Protein AF-A0A933G6Z1-F1 (afdb_monomer)

Secondary structure (DSSP, 8-state):
--HHHHHHHTS-THHHHH-SSHHHHHHHHHH-HHHHHHHHHHHTTSS-HHHHHHHHHHHHHHHTTSSS-TTHHHHHHHHHHTTT---HHHHHHHHHHHH---GGGHHHHHHHHHHHHHHHHHHHHTT------------PPPPP------------------

pLDDT: mean 80.1, std 16.66, range [41.75, 96.75]

Solvent-accessible surface area (backbone atoms only — not comparable to full-atom values): 9786 Å² total; per-residue (Å²): 131,66,68,74,61,58,50,38,65,66,58,49,64,63,58,66,70,69,29,92,40,54,67,51,36,50,55,51,47,65,66,33,65,69,48,47,54,50,37,53,36,37,76,71,63,80,45,51,72,68,58,53,49,54,50,54,51,49,50,52,63,70,29,65,83,47,93,54,37,76,50,29,58,29,54,29,43,52,41,59,56,36,61,90,48,86,47,72,65,43,50,51,52,34,52,53,41,37,64,51,77,52,86,44,38,55,64,21,13,48,31,24,43,52,49,51,54,51,49,52,48,52,60,52,53,71,68,62,60,73,81,75,68,76,81,76,79,73,79,72,83,76,82,79,85,80,91,79,87,89,80,82,87,82,81,90,76,88,81,80,87,129

Sequence (162 aa):
MSRSLEQLASIDFELAMVASTPRALREMLRRNTTIRELKHSYDAGFLSDVEIQRFVHRLIEQGSCEPRFPHQTALAAVAVLLADRYSSFAEEYIRDLSRVRSGRMIVAARVARIILTERERTKNSFRVFPQVQPITFTCLPLPSSGAGRPDETNDYCDLKVA

Mean predicted aligned error: 12.21 Å

Radius of gyration: 28.6 Å; Cα contacts (8 Å, |Δi|>4): 131; chains: 1; bounding box: 87×27×66 Å

Nearest PDB structures (foldseek):
  7dco-assembly1_1  TM=4.789E-01  e=6.167E+00  Saccharomyces cerevisiae

Foldseek 3Di:
DDVLLVVLQVVWDPLVVPQPDLVSSLVVLLPDPSLVVVLVCVVVVVDDLVNLVVSVVVLCVVQVPDPASGSLSSLLSSLSSLLVPDDPSNVVSLVVLLVDPDPRNVSSNRSSVVSVVVVVVVVVVVVPDPPPPPPPPPPDDDPDDDDDDDDDDDDDDDDDDD

Structure (mmCIF, N/CA/C/O backbone):
data_AF-A0A933G6Z1-F1
#
_entry.id   AF-A0A933G6Z1-F1
#
loop_
_atom_site.group_PDB
_atom_site.id
_atom_site.type_symbol
_atom_site.label_atom_id
_atom_site.label_alt_id
_atom_site.label_comp_id
_atom_site.label_asym_id
_atom_site.label_entity_id
_atom_site.label_seq_id
_atom_site.pdbx_PDB_ins_code
_atom_site.Cartn_x
_atom_site.Cartn_y
_atom_site.Cartn_z
_atom_site.occupancy
_atom_site.B_iso_or_equiv
_atom_site.auth_seq_id
_atom_site.auth_comp_id
_atom_site.auth_asym_id
_atom_site.auth_atom_id
_atom_site.pdbx_PDB_model_num
ATOM 1 N N . MET A 1 1 ? 11.612 -6.656 13.399 1.00 57.03 1 MET A N 1
ATOM 2 C CA . MET A 1 1 ? 11.025 -6.351 12.079 1.00 57.03 1 MET A CA 1
ATOM 3 C C . MET A 1 1 ? 10.283 -7.592 11.637 1.00 57.03 1 MET A C 1
ATOM 5 O O . MET A 1 1 ? 10.893 -8.652 11.569 1.00 57.03 1 MET A O 1
ATOM 9 N N . SER A 1 2 ? 8.967 -7.495 11.490 1.00 68.62 2 SER A N 1
ATOM 10 C CA . SER A 1 2 ? 8.104 -8.651 11.244 1.00 68.62 2 SER A CA 1
ATOM 11 C C . SER A 1 2 ? 8.403 -9.234 9.865 1.00 68.62 2 SER A C 1
ATOM 13 O O . SER A 1 2 ? 8.213 -8.545 8.864 1.00 68.62 2 SER A O 1
ATOM 15 N N . ARG A 1 3 ? 8.858 -10.495 9.806 1.00 77.19 3 ARG A N 1
ATOM 16 C CA . ARG A 1 3 ? 9.160 -11.223 8.551 1.00 77.19 3 ARG A CA 1
ATOM 17 C C . ARG A 1 3 ? 8.030 -11.122 7.517 1.00 77.19 3 ARG A C 1
ATOM 19 O O . ARG A 1 3 ? 8.280 -11.121 6.320 1.00 77.19 3 ARG A O 1
ATOM 26 N N . SER A 1 4 ? 6.792 -10.975 7.981 1.00 79.31 4 SER A N 1
ATOM 27 C CA . SER A 1 4 ? 5.600 -10.800 7.151 1.00 79.31 4 SER A CA 1
ATOM 28 C C . SER A 1 4 ? 5.616 -9.528 6.290 1.00 79.31 4 SER A C 1
ATOM 30 O O . SER A 1 4 ? 5.081 -9.545 5.189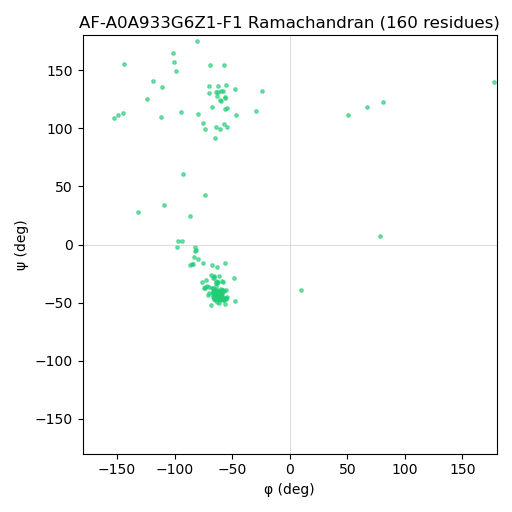 1.00 79.31 4 SER A O 1
ATOM 32 N N . LEU A 1 5 ? 6.233 -8.425 6.740 1.00 81.19 5 LEU A N 1
ATOM 33 C CA . LEU A 1 5 ? 6.360 -7.214 5.915 1.00 81.19 5 LEU A CA 1
ATOM 34 C C . LEU A 1 5 ? 7.392 -7.397 4.802 1.00 81.19 5 LEU A C 1
ATOM 36 O O . LEU A 1 5 ? 7.191 -6.916 3.693 1.00 81.19 5 LEU A O 1
ATOM 40 N N . GLU A 1 6 ? 8.478 -8.118 5.074 1.00 83.44 6 GLU A N 1
ATOM 41 C CA . GLU A 1 6 ? 9.516 -8.394 4.074 1.00 83.44 6 GLU A CA 1
ATOM 42 C C . GLU A 1 6 ? 8.975 -9.245 2.925 1.00 83.44 6 GLU A C 1
ATOM 44 O O . GLU A 1 6 ? 9.349 -9.026 1.777 1.00 83.44 6 GLU A O 1
ATOM 49 N N . GLN A 1 7 ? 7.999 -10.115 3.199 1.00 83.19 7 GLN A N 1
ATOM 50 C CA . GLN A 1 7 ? 7.294 -10.854 2.154 1.00 83.19 7 GLN A CA 1
ATOM 51 C C . GLN A 1 7 ? 6.610 -9.929 1.141 1.00 83.19 7 GLN A C 1
ATOM 53 O O . GLN A 1 7 ? 6.573 -10.284 -0.031 1.00 83.19 7 GLN A O 1
ATOM 58 N N . LEU A 1 8 ? 6.140 -8.731 1.533 1.00 80.62 8 LEU A N 1
ATOM 59 C CA . LEU A 1 8 ? 5.557 -7.762 0.590 1.00 80.62 8 LEU A CA 1
ATOM 60 C C . LEU A 1 8 ? 6.565 -7.275 -0.450 1.00 80.62 8 LEU A C 1
ATOM 62 O O . LEU A 1 8 ? 6.171 -6.986 -1.579 1.00 80.62 8 LEU A O 1
ATOM 66 N N . ALA A 1 9 ? 7.842 -7.164 -0.078 1.00 81.00 9 ALA A N 1
ATOM 67 C CA . ALA A 1 9 ? 8.893 -6.772 -1.011 1.00 81.00 9 ALA A CA 1
ATOM 68 C C . ALA A 1 9 ? 9.095 -7.835 -2.103 1.00 81.00 9 ALA A C 1
ATOM 70 O O . ALA A 1 9 ? 9.474 -7.478 -3.210 1.00 81.00 9 ALA A O 1
ATOM 71 N N . SER A 1 10 ? 8.775 -9.097 -1.795 1.00 76.88 10 SER A N 1
ATOM 72 C CA . SER A 1 10 ? 8.837 -10.248 -2.702 1.00 76.88 10 SER A CA 1
ATOM 73 C C . SER A 1 10 ? 7.517 -10.560 -3.417 1.00 76.88 10 SER A C 1
ATOM 75 O O . SER A 1 10 ? 7.465 -11.531 -4.169 1.00 76.88 10 SER A O 1
ATOM 77 N N . ILE A 1 11 ? 6.445 -9.769 -3.234 1.00 71.19 11 ILE A N 1
ATOM 78 C CA . ILE A 1 11 ? 5.184 -9.872 -4.014 1.00 71.19 11 ILE A CA 1
ATOM 79 C C . ILE A 1 11 ? 5.421 -9.306 -5.435 1.00 71.19 11 ILE A C 1
ATOM 81 O O . ILE A 1 11 ? 4.641 -8.531 -5.982 1.00 71.19 11 ILE A O 1
ATOM 85 N N . ASP A 1 12 ? 6.568 -9.648 -6.017 1.00 67.25 12 ASP A N 1
ATOM 86 C CA . ASP A 1 12 ? 7.167 -9.008 -7.173 1.00 67.25 12 ASP A CA 1
ATOM 87 C C . ASP A 1 12 ? 6.250 -8.981 -8.401 1.00 67.25 12 ASP A C 1
ATOM 89 O O . ASP A 1 12 ? 5.337 -9.789 -8.568 1.00 67.25 12 ASP A O 1
ATOM 93 N N . PHE A 1 13 ? 6.539 -7.973 -9.227 1.00 57.22 13 PHE A N 1
ATOM 94 C CA . PHE A 1 13 ? 6.176 -7.642 -10.614 1.00 57.22 13 PHE A CA 1
ATOM 95 C C . PHE A 1 13 ? 5.095 -8.445 -11.371 1.00 57.22 13 PHE A C 1
ATOM 97 O O . PHE A 1 13 ? 4.301 -7.839 -12.091 1.00 57.22 13 PHE A O 1
ATOM 104 N N . GLU A 1 14 ? 5.026 -9.765 -11.215 1.00 61.03 14 GLU A N 1
ATOM 105 C CA . GLU A 1 14 ? 4.046 -10.678 -11.822 1.00 61.03 14 GLU A CA 1
ATOM 106 C C . GLU A 1 14 ? 2.607 -10.160 -11.669 1.00 61.03 14 GLU A C 1
ATOM 108 O O . GLU A 1 14 ? 1.872 -10.029 -12.647 1.00 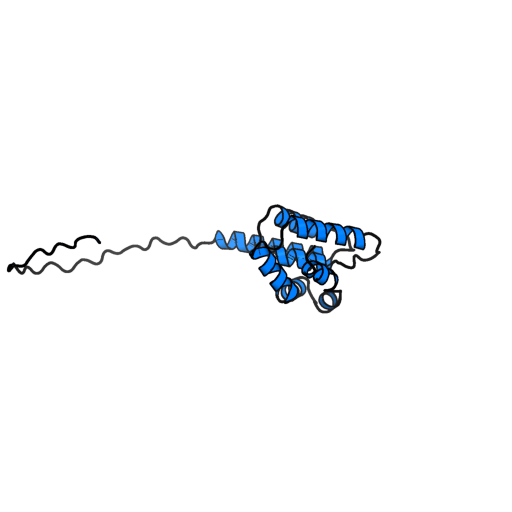61.03 14 GLU A O 1
ATOM 113 N N . LEU A 1 15 ? 2.213 -9.748 -10.459 1.00 65.31 15 LEU A N 1
ATOM 114 C CA . LEU A 1 15 ? 0.868 -9.208 -10.213 1.00 65.31 15 LEU A CA 1
ATOM 115 C C . LEU A 1 15 ? 0.605 -7.897 -10.962 1.00 65.31 15 LEU A C 1
ATOM 117 O O . LEU A 1 15 ? -0.513 -7.665 -11.423 1.00 65.31 15 LEU A O 1
ATOM 121 N N . ALA A 1 16 ? 1.620 -7.042 -11.094 1.00 64.06 16 ALA A N 1
ATOM 122 C CA . ALA A 1 16 ? 1.507 -5.793 -11.839 1.00 64.06 16 ALA A CA 1
ATOM 123 C C . ALA A 1 16 ? 1.448 -6.032 -13.357 1.00 64.06 16 ALA A C 1
ATOM 125 O O . ALA A 1 16 ? 0.789 -5.265 -14.055 1.00 64.06 16 ALA A O 1
ATOM 126 N N . MET A 1 17 ? 2.085 -7.096 -13.854 1.00 63.66 17 MET A N 1
ATOM 127 C CA . MET A 1 17 ? 2.025 -7.518 -15.259 1.00 63.66 17 MET A CA 1
ATOM 128 C C . MET A 1 17 ? 0.681 -8.157 -15.621 1.00 63.66 17 MET A C 1
ATOM 130 O O . MET A 1 17 ? 0.162 -7.925 -16.710 1.00 63.66 17 MET A O 1
ATOM 134 N N . VAL A 1 18 ? 0.099 -8.934 -14.704 1.00 65.00 18 VAL A N 1
ATOM 135 C CA . VAL A 1 18 ? -1.194 -9.609 -14.907 1.00 65.00 18 VAL A CA 1
ATOM 136 C C . VAL A 1 18 ? -2.369 -8.634 -14.771 1.00 65.00 18 VAL A C 1
ATOM 138 O O . VAL A 1 18 ? -3.395 -8.782 -15.439 1.00 65.00 18 VAL A O 1
ATOM 141 N N . ALA A 1 19 ? -2.247 -7.615 -13.919 1.00 74.12 19 ALA A N 1
ATOM 142 C CA . ALA A 1 19 ? -3.311 -6.647 -13.716 1.00 74.12 19 ALA A CA 1
ATOM 143 C C . ALA A 1 19 ? -3.419 -5.659 -14.890 1.00 74.12 19 ALA A C 1
ATOM 145 O O . ALA A 1 19 ? -2.681 -4.681 -14.986 1.00 74.12 19 ALA A O 1
ATOM 146 N N . SER A 1 20 ? -4.439 -5.841 -15.731 1.00 76.69 20 SER A N 1
ATOM 147 C CA . SER A 1 20 ? -4.728 -4.948 -16.865 1.00 76.69 20 SER A CA 1
ATOM 148 C C . SER A 1 20 ? -5.084 -3.509 -16.463 1.00 76.69 20 SER A C 1
ATOM 150 O O . SER A 1 20 ? -5.000 -2.592 -17.280 1.00 76.69 20 SER A O 1
ATOM 152 N N . THR A 1 21 ? -5.492 -3.280 -15.208 1.00 88.56 21 THR A N 1
ATOM 153 C CA . THR A 1 21 ? -5.857 -1.953 -14.692 1.00 88.56 21 THR A CA 1
ATOM 154 C C . THR A 1 21 ? -5.430 -1.767 -13.230 1.00 88.56 21 THR A C 1
ATOM 156 O O . THR A 1 21 ? -5.386 -2.738 -12.472 1.00 88.56 21 THR A O 1
ATOM 159 N N . PRO A 1 22 ? -5.214 -0.520 -12.759 1.00 89.44 22 PRO A N 1
ATOM 160 C CA . PRO A 1 22 ? -4.905 -0.263 -11.348 1.00 89.44 22 PRO A CA 1
ATOM 161 C C . PRO A 1 22 ? -6.024 -0.702 -10.388 1.00 89.44 22 PRO A C 1
ATOM 163 O O . PRO A 1 22 ? -5.759 -1.040 -9.237 1.00 89.44 22 PRO A O 1
ATOM 166 N N . ARG A 1 23 ? -7.279 -0.732 -10.860 1.00 91.44 23 ARG A N 1
ATOM 167 C CA . ARG A 1 23 ? -8.417 -1.237 -10.082 1.00 91.44 23 ARG A CA 1
ATOM 168 C C . ARG A 1 23 ? -8.356 -2.754 -9.928 1.00 91.44 23 ARG A C 1
ATOM 170 O O . ARG A 1 23 ? -8.552 -3.249 -8.825 1.00 91.44 23 ARG A O 1
ATOM 177 N N . ALA A 1 24 ? -8.034 -3.474 -11.005 1.00 90.44 24 ALA A N 1
ATOM 178 C CA . ALA A 1 24 ? -7.800 -4.914 -10.941 1.00 90.44 24 ALA A CA 1
ATOM 179 C C . ALA A 1 24 ? -6.637 -5.236 -9.994 1.00 90.44 24 ALA A C 1
ATOM 181 O O . ALA A 1 24 ? -6.793 -6.088 -9.125 1.00 90.44 24 ALA A O 1
ATOM 182 N N . LEU A 1 25 ? -5.530 -4.488 -10.079 1.00 90.94 25 LEU A N 1
ATOM 183 C CA . LEU A 1 25 ? -4.392 -4.666 -9.176 1.00 90.94 25 LEU A CA 1
ATOM 184 C C . LEU A 1 25 ? -4.801 -4.491 -7.712 1.00 90.94 25 LEU A C 1
ATOM 186 O O . LEU A 1 25 ? -4.488 -5.341 -6.884 1.00 90.94 25 LEU A O 1
ATOM 190 N N . ARG A 1 26 ? -5.541 -3.425 -7.387 1.00 93.19 26 ARG A N 1
ATOM 191 C CA . ARG A 1 26 ? -6.066 -3.217 -6.033 1.00 93.19 26 ARG A CA 1
ATOM 192 C C . ARG A 1 26 ? -6.888 -4.416 -5.557 1.00 93.19 26 ARG A C 1
ATOM 194 O O . ARG A 1 26 ? -6.695 -4.870 -4.434 1.00 93.19 26 ARG A O 1
ATOM 201 N N . GLU A 1 27 ? -7.800 -4.920 -6.384 1.00 92.19 27 GLU A N 1
ATOM 202 C CA . GLU A 1 27 ? -8.647 -6.060 -6.020 1.00 92.19 27 GLU A CA 1
ATOM 203 C C . GLU A 1 27 ? -7.848 -7.358 -5.849 1.00 92.19 27 GLU A C 1
ATOM 205 O O . GLU A 1 27 ? -8.126 -8.126 -4.929 1.00 92.19 27 GLU A O 1
ATOM 210 N N . MET A 1 28 ? -6.829 -7.583 -6.679 1.00 91.31 28 MET A N 1
ATOM 211 C CA . MET A 1 28 ? -5.910 -8.714 -6.537 1.00 91.31 28 MET A CA 1
ATOM 212 C C . MET A 1 28 ? -5.101 -8.613 -5.242 1.00 91.31 28 MET A C 1
ATOM 214 O O . MET A 1 28 ? -5.076 -9.566 -4.466 1.00 91.31 28 MET A O 1
ATOM 218 N N . LEU A 1 29 ? -4.516 -7.444 -4.958 1.00 91.75 29 LEU A N 1
ATOM 219 C CA . LEU A 1 29 ? -3.793 -7.176 -3.712 1.00 91.75 29 LEU A CA 1
ATOM 220 C C . LEU A 1 29 ? -4.708 -7.349 -2.493 1.00 91.75 29 LEU A C 1
ATOM 222 O O . LEU A 1 29 ? -4.327 -7.975 -1.513 1.00 91.75 29 LEU A O 1
ATOM 226 N N . ARG A 1 30 ? -5.957 -6.886 -2.562 1.00 91.81 30 ARG A N 1
ATOM 227 C CA . ARG A 1 30 ? -6.931 -7.061 -1.474 1.00 91.81 30 ARG A CA 1
ATOM 228 C C . ARG A 1 30 ? -7.256 -8.535 -1.198 1.00 91.81 30 ARG A C 1
ATOM 230 O O . ARG A 1 30 ? -7.556 -8.892 -0.062 1.00 91.81 30 ARG A O 1
ATOM 237 N N . ARG A 1 31 ? -7.239 -9.385 -2.230 1.00 91.12 31 ARG A N 1
ATOM 238 C CA . ARG A 1 31 ? -7.511 -10.830 -2.122 1.00 91.12 31 ARG A CA 1
ATOM 239 C C . ARG A 1 31 ? -6.281 -11.650 -1.734 1.00 91.12 31 ARG A C 1
ATOM 241 O O . ARG A 1 31 ? -6.449 -12.792 -1.315 1.00 91.12 31 ARG A O 1
ATOM 248 N N . ASN A 1 32 ? -5.083 -11.086 -1.863 1.00 90.69 32 ASN A N 1
ATOM 249 C CA . ASN A 1 32 ? -3.831 -11.750 -1.533 1.00 90.69 32 ASN A CA 1
ATOM 250 C C . ASN A 1 32 ? -3.801 -12.159 -0.047 1.00 90.69 32 ASN A C 1
ATOM 252 O O . ASN A 1 32 ? -4.127 -11.364 0.837 1.00 90.69 32 ASN A O 1
ATOM 256 N N . THR A 1 33 ? -3.426 -13.410 0.221 1.00 90.56 33 THR A N 1
ATOM 257 C CA . THR A 1 33 ? -3.423 -13.994 1.570 1.00 90.56 33 THR A CA 1
ATOM 258 C C . THR A 1 33 ? -2.457 -13.272 2.501 1.00 90.56 33 THR A C 1
ATOM 260 O O . THR A 1 33 ? -2.863 -12.892 3.595 1.00 90.56 33 THR A O 1
ATOM 263 N N . THR A 1 34 ? -1.244 -12.961 2.040 1.00 91.12 34 THR A N 1
ATOM 264 C CA . THR A 1 34 ? -0.233 -12.223 2.811 1.00 91.12 34 THR A CA 1
ATOM 265 C C . THR A 1 34 ? -0.742 -10.849 3.240 1.00 91.12 34 THR A C 1
ATOM 267 O O . THR A 1 34 ? -0.601 -10.461 4.397 1.00 91.12 34 THR A O 1
ATOM 270 N N . ILE A 1 35 ? -1.401 -10.112 2.340 1.00 92.00 35 ILE A N 1
ATOM 271 C CA . ILE A 1 35 ? -1.963 -8.790 2.670 1.00 92.00 35 ILE A CA 1
ATOM 272 C C . ILE A 1 35 ? -3.114 -8.921 3.674 1.00 92.00 35 ILE A C 1
ATOM 274 O O . ILE A 1 35 ? -3.236 -8.094 4.577 1.00 92.00 35 ILE A O 1
ATOM 278 N N . ARG A 1 36 ? -3.941 -9.967 3.568 1.00 92.69 36 ARG A N 1
ATOM 279 C CA . ARG A 1 36 ? -5.019 -10.234 4.534 1.00 92.69 36 ARG A CA 1
ATOM 280 C C . ARG A 1 36 ? -4.486 -10.606 5.918 1.00 92.69 36 ARG A C 1
ATOM 282 O O . ARG A 1 36 ? -5.031 -10.132 6.910 1.00 92.69 36 ARG A O 1
ATOM 289 N N . GLU A 1 37 ? -3.432 -11.410 5.991 1.00 92.19 37 GLU A N 1
ATOM 290 C CA . GLU A 1 37 ? -2.763 -11.780 7.246 1.00 92.19 37 GLU A CA 1
ATOM 291 C C . GLU A 1 37 ? -2.091 -10.574 7.906 1.00 92.19 37 GLU A C 1
ATOM 293 O O . GLU A 1 37 ? -2.228 -10.362 9.113 1.00 92.19 37 GLU A O 1
ATOM 298 N N . LEU A 1 38 ? -1.426 -9.730 7.112 1.00 92.50 38 LEU A N 1
ATOM 299 C CA . LEU A 1 38 ? -0.873 -8.463 7.586 1.00 92.50 38 LEU A CA 1
ATOM 300 C C . LEU A 1 38 ? -1.965 -7.524 8.080 1.00 92.50 38 LEU A C 1
ATOM 302 O O . LEU A 1 38 ? -1.796 -6.898 9.123 1.00 92.50 38 LEU A O 1
ATOM 306 N N . LYS A 1 39 ? -3.098 -7.463 7.376 1.00 93.19 39 LYS A N 1
ATOM 307 C CA . LYS A 1 39 ? -4.253 -6.677 7.807 1.00 93.19 39 LYS A CA 1
ATOM 308 C C . LYS A 1 39 ? -4.788 -7.168 9.140 1.00 93.19 39 LYS A C 1
ATOM 310 O O . LYS A 1 39 ? -4.951 -6.365 10.044 1.00 93.19 39 LYS A O 1
ATOM 315 N N . HIS A 1 40 ? -4.974 -8.474 9.297 1.00 93.25 40 HIS A N 1
ATOM 316 C CA . HIS A 1 40 ? -5.389 -9.050 10.572 1.00 93.25 40 HIS A CA 1
ATOM 317 C C . HIS A 1 40 ? -4.384 -8.744 11.694 1.00 93.25 40 HIS A C 1
ATOM 319 O O . HIS A 1 40 ? -4.774 -8.373 12.796 1.00 93.25 40 HIS A O 1
ATOM 325 N N . SER A 1 41 ? -3.084 -8.857 11.412 1.00 92.81 41 SER A N 1
ATOM 326 C CA . SER A 1 41 ? -2.021 -8.564 12.386 1.00 92.81 41 SER A CA 1
ATOM 327 C C . SER A 1 41 ? -2.013 -7.093 12.804 1.00 92.81 41 SER A C 1
ATOM 329 O O . SER A 1 41 ? -1.841 -6.781 13.980 1.00 92.81 41 SER A O 1
ATOM 331 N N . TYR A 1 42 ? -2.235 -6.194 11.848 1.00 92.38 42 TYR A N 1
ATOM 332 C CA . TYR A 1 42 ? -2.375 -4.762 12.082 1.00 92.38 42 TYR A CA 1
ATOM 333 C C . TYR A 1 42 ? -3.641 -4.434 12.878 1.00 92.38 42 TYR A C 1
ATOM 335 O O . TYR A 1 42 ? -3.588 -3.702 13.861 1.00 92.38 42 TYR A O 1
ATOM 343 N N . ASP A 1 43 ? -4.769 -5.044 12.518 1.00 91.81 43 ASP A N 1
ATOM 344 C CA . ASP A 1 43 ? -6.053 -4.862 13.194 1.00 91.81 43 ASP A CA 1
ATOM 345 C C . ASP A 1 43 ? -6.019 -5.360 14.649 1.00 91.81 43 ASP A C 1
ATOM 347 O O . ASP A 1 43 ? -6.658 -4.768 15.516 1.00 91.81 43 ASP A O 1
ATOM 351 N N . ALA A 1 44 ? -5.239 -6.409 14.919 1.00 93.06 44 ALA A N 1
ATOM 352 C CA . ALA A 1 44 ? -4.995 -6.947 16.254 1.00 93.06 44 ALA A CA 1
ATOM 353 C C . ALA A 1 44 ? -3.909 -6.187 17.048 1.00 93.06 44 ALA A C 1
ATOM 355 O O . ALA A 1 44 ? -3.640 -6.535 18.195 1.00 93.06 44 ALA A O 1
ATOM 356 N N . GLY A 1 45 ? -3.274 -5.163 16.463 1.00 91.94 45 GLY A N 1
ATOM 357 C CA . GLY A 1 45 ? -2.249 -4.349 17.124 1.00 91.94 45 GLY A CA 1
ATOM 358 C C . GLY A 1 45 ? -0.856 -4.985 17.203 1.00 91.94 45 GLY A C 1
ATOM 359 O O . GLY A 1 45 ? 0.033 -4.416 17.832 1.00 91.94 45 GLY A O 1
ATOM 360 N N . PHE A 1 46 ? -0.629 -6.131 16.551 1.00 92.38 46 PHE A N 1
ATOM 361 C CA . PHE A 1 46 ? 0.700 -6.756 16.451 1.00 92.38 46 PHE A CA 1
ATOM 362 C C . PHE A 1 46 ? 1.624 -6.049 15.458 1.00 92.38 46 PHE A C 1
ATOM 364 O O . PHE A 1 46 ? 2.827 -6.303 15.451 1.00 92.38 46 PHE A O 1
ATOM 371 N N . LEU A 1 47 ? 1.062 -5.200 14.596 1.00 92.88 47 LEU A N 1
ATOM 372 C CA . LEU A 1 47 ? 1.802 -4.386 13.646 1.00 92.88 47 LEU A CA 1
ATOM 373 C C . LEU A 1 47 ? 1.452 -2.914 13.864 1.00 92.88 47 LEU A C 1
ATOM 375 O O . LEU A 1 47 ? 0.281 -2.544 13.828 1.00 92.88 47 LEU A O 1
ATOM 379 N N . SER A 1 48 ? 2.468 -2.082 14.072 1.00 94.00 48 SER A N 1
ATOM 380 C CA . SER A 1 48 ? 2.304 -0.651 14.351 1.00 94.00 48 SER A CA 1
ATOM 381 C C . SER A 1 48 ? 2.546 0.236 13.124 1.00 94.00 48 SER A C 1
ATOM 383 O O . SER A 1 48 ? 3.293 -0.123 12.210 1.00 94.00 48 SER A O 1
ATOM 385 N N . ASP A 1 49 ? 1.985 1.451 13.140 1.00 94.50 49 ASP A N 1
ATOM 386 C CA . ASP A 1 49 ? 2.232 2.476 12.108 1.00 94.50 49 ASP A CA 1
ATOM 387 C C . ASP A 1 49 ? 3.729 2.766 11.942 1.00 94.50 49 ASP A C 1
ATOM 389 O O . ASP A 1 49 ? 4.225 2.883 10.823 1.00 94.50 49 ASP A O 1
ATOM 393 N N . VAL A 1 50 ? 4.475 2.791 13.050 1.00 94.81 50 VAL A N 1
ATOM 394 C CA . VAL A 1 50 ? 5.925 3.035 13.061 1.00 94.81 50 VAL A CA 1
ATOM 395 C C . VAL A 1 50 ? 6.686 1.943 12.302 1.00 94.81 50 VAL A C 1
ATOM 397 O O . VAL A 1 50 ? 7.653 2.230 11.593 1.00 94.81 50 VAL A O 1
ATOM 400 N N . GLU A 1 51 ? 6.275 0.681 12.422 1.00 94.31 51 GLU A N 1
ATOM 401 C CA . GLU A 1 51 ? 6.913 -0.426 11.702 1.00 94.31 51 GLU A CA 1
ATOM 402 C C . GLU A 1 51 ? 6.631 -0.373 10.205 1.00 94.31 51 GLU A C 1
ATOM 404 O O . GLU A 1 51 ? 7.553 -0.562 9.406 1.00 94.31 51 GLU A O 1
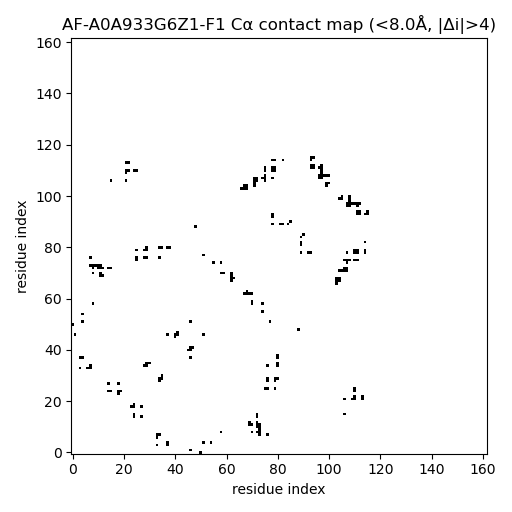ATOM 409 N N . ILE A 1 52 ? 5.389 -0.055 9.827 1.00 94.94 52 ILE A N 1
ATOM 410 C CA . ILE A 1 52 ? 5.002 0.137 8.426 1.00 94.94 52 ILE A CA 1
ATOM 411 C C . ILE A 1 52 ? 5.764 1.324 7.830 1.00 94.94 52 ILE A C 1
ATOM 413 O O . ILE A 1 52 ? 6.321 1.208 6.739 1.00 94.94 52 ILE A O 1
ATOM 417 N N . GLN A 1 53 ? 5.865 2.440 8.555 1.00 95.50 53 GLN A N 1
ATOM 418 C CA . GLN A 1 53 ? 6.608 3.623 8.122 1.00 95.50 53 GLN A CA 1
ATOM 419 C C . GLN A 1 53 ? 8.093 3.311 7.897 1.00 95.50 53 GLN A C 1
ATOM 421 O O . GLN A 1 53 ? 8.640 3.650 6.847 1.00 95.50 53 GLN A O 1
ATOM 426 N N . ARG A 1 54 ? 8.746 2.616 8.840 1.00 95.44 54 ARG A N 1
ATOM 427 C CA . ARG A 1 54 ? 10.146 2.178 8.681 1.00 95.44 54 ARG A CA 1
ATOM 428 C C . ARG A 1 54 ? 10.317 1.262 7.475 1.00 95.44 54 ARG A C 1
ATOM 430 O O . ARG A 1 54 ? 11.309 1.370 6.762 1.00 95.44 54 ARG A O 1
ATOM 437 N N . PHE A 1 55 ? 9.368 0.358 7.245 1.00 94.50 55 PHE A N 1
ATOM 438 C CA . PHE A 1 55 ? 9.396 -0.529 6.089 1.00 94.50 55 PHE A CA 1
ATOM 439 C C . PHE A 1 55 ? 9.296 0.252 4.773 1.00 94.50 55 PHE A C 1
ATOM 441 O O . PHE A 1 55 ? 10.147 0.082 3.903 1.00 94.50 55 PHE A O 1
ATOM 448 N N . VAL A 1 56 ? 8.324 1.161 4.663 1.00 94.44 56 VAL A N 1
ATOM 449 C CA . VAL A 1 56 ? 8.154 2.051 3.505 1.00 94.44 56 VAL A CA 1
ATOM 450 C C . VAL A 1 56 ? 9.418 2.868 3.239 1.00 94.44 56 VAL A C 1
ATOM 452 O O . VAL A 1 56 ? 9.858 2.932 2.093 1.00 94.44 56 VAL A O 1
ATOM 455 N N . HIS A 1 57 ? 10.019 3.456 4.277 1.00 94.44 57 HIS A N 1
ATOM 456 C CA . HIS A 1 57 ? 11.237 4.258 4.142 1.00 94.44 57 HIS A CA 1
ATOM 457 C C . HIS A 1 57 ? 12.371 3.456 3.501 1.00 94.44 57 HIS A C 1
ATOM 459 O O . HIS A 1 57 ? 12.959 3.894 2.516 1.00 94.44 57 HIS A O 1
ATOM 465 N N . ARG A 1 58 ? 12.603 2.229 3.979 1.00 93.50 58 ARG A N 1
ATOM 466 C CA . ARG A 1 58 ? 13.638 1.358 3.410 1.00 93.50 58 ARG A CA 1
ATOM 467 C C . ARG A 1 58 ? 13.363 0.960 1.968 1.00 93.50 58 ARG A C 1
ATOM 469 O O . ARG A 1 58 ? 14.299 0.923 1.181 1.00 93.50 58 ARG A O 1
ATOM 476 N N . LEU A 1 59 ? 12.108 0.680 1.603 1.00 91.56 59 LEU A N 1
ATOM 477 C CA . LEU A 1 59 ? 11.770 0.388 0.205 1.00 91.56 59 LEU A CA 1
ATOM 478 C C . LEU A 1 59 ? 12.113 1.573 -0.704 1.00 91.56 59 LEU A C 1
ATOM 480 O O . LEU A 1 59 ? 12.600 1.379 -1.817 1.00 91.56 59 LEU A O 1
ATOM 484 N N . ILE A 1 60 ? 11.859 2.798 -0.232 1.00 90.75 60 ILE A N 1
ATOM 485 C CA . ILE A 1 60 ? 12.194 4.026 -0.960 1.00 90.75 60 ILE A CA 1
ATOM 486 C C . ILE A 1 60 ? 13.711 4.177 -1.093 1.00 90.75 60 ILE A C 1
ATOM 488 O O . ILE A 1 60 ? 14.191 4.426 -2.199 1.00 90.75 60 ILE A O 1
ATOM 492 N N . GLU A 1 61 ? 14.468 3.975 -0.014 1.00 91.06 61 GLU A N 1
ATOM 493 C CA . GLU A 1 61 ? 15.937 4.020 -0.033 1.00 91.06 61 GLU A CA 1
ATOM 494 C C . GLU A 1 61 ? 16.525 2.986 -1.005 1.00 91.06 61 GLU A C 1
ATOM 496 O O . GLU A 1 61 ? 17.351 3.335 -1.847 1.00 91.06 61 GLU A O 1
ATOM 501 N N . GLN A 1 62 ? 16.042 1.741 -0.957 1.00 88.62 62 GLN A N 1
ATOM 502 C CA . GLN A 1 62 ? 16.500 0.649 -1.823 1.00 88.62 62 GLN A CA 1
ATOM 503 C C . GLN A 1 62 ? 16.200 0.915 -3.305 1.00 88.62 62 GLN A C 1
ATOM 505 O O . GLN A 1 62 ? 17.058 0.705 -4.159 1.00 88.62 62 GLN A O 1
ATOM 510 N N . GLY A 1 63 ? 15.005 1.422 -3.622 1.00 81.88 63 GLY A N 1
ATOM 511 C CA . GLY A 1 63 ? 14.588 1.669 -5.004 1.00 81.88 63 GLY A CA 1
ATOM 512 C C . GLY A 1 63 ? 15.080 2.989 -5.610 1.00 81.88 63 GLY A C 1
ATOM 513 O O . GLY A 1 63 ? 14.847 3.231 -6.796 1.00 81.88 63 GLY A O 1
ATOM 514 N N . SER A 1 64 ? 15.735 3.863 -4.836 1.00 79.88 64 SER A N 1
ATOM 515 C CA . SER A 1 64 ? 16.147 5.200 -5.304 1.00 79.88 64 SER A CA 1
ATOM 516 C C . SER A 1 64 ? 17.253 5.166 -6.366 1.00 79.88 64 SER A C 1
ATOM 518 O O . SER A 1 64 ? 17.325 6.065 -7.209 1.00 79.88 64 SER A O 1
ATOM 520 N N . CYS A 1 65 ? 18.078 4.117 -6.370 1.00 75.62 65 CYS A N 1
ATOM 521 C CA . CYS A 1 65 ? 19.211 3.974 -7.288 1.00 75.62 65 CYS A CA 1
ATOM 522 C C . CYS A 1 65 ? 18.827 3.414 -8.668 1.00 75.62 65 CYS A C 1
ATOM 524 O O . CYS A 1 65 ? 19.644 3.449 -9.587 1.00 75.62 65 CYS A O 1
ATOM 526 N N . GLU A 1 66 ? 17.599 2.922 -8.846 1.00 78.06 66 GLU A N 1
ATOM 527 C CA . GLU A 1 66 ? 17.196 2.230 -10.071 1.00 78.06 66 GLU A CA 1
ATOM 528 C C . GLU A 1 66 ? 16.412 3.119 -11.060 1.00 78.06 66 GLU A C 1
ATOM 530 O O . GLU A 1 66 ? 15.674 4.038 -10.670 1.00 78.06 66 GLU A O 1
ATOM 535 N N . PRO A 1 67 ? 16.529 2.858 -12.381 1.00 75.06 67 PRO A N 1
ATOM 536 C CA . PRO A 1 67 ? 15.803 3.608 -13.408 1.00 75.06 67 PRO A CA 1
ATOM 537 C C . PRO A 1 67 ? 14.285 3.381 -13.349 1.00 75.06 67 PRO A C 1
ATOM 539 O O . PRO A 1 67 ? 13.510 4.271 -13.709 1.00 75.06 67 PRO A O 1
ATOM 542 N N . ARG A 1 68 ? 13.849 2.211 -12.870 1.00 80.31 68 ARG A N 1
ATOM 543 C CA . ARG A 1 68 ? 12.458 1.888 -12.527 1.00 80.31 68 ARG A CA 1
ATOM 544 C C . ARG A 1 68 ? 12.421 1.557 -11.047 1.00 80.31 68 ARG A C 1
ATOM 546 O O . ARG A 1 68 ? 13.331 0.909 -10.570 1.00 80.31 68 ARG A O 1
ATOM 553 N N . PHE A 1 69 ? 11.385 1.991 -10.335 1.00 84.81 69 PHE A N 1
ATOM 554 C CA . PHE A 1 69 ? 11.265 1.659 -8.919 1.00 84.81 69 PHE A CA 1
ATOM 555 C C . PHE A 1 69 ? 10.721 0.223 -8.792 1.00 84.81 69 PHE A C 1
ATOM 557 O O . PHE A 1 69 ? 9.564 0.006 -9.184 1.00 84.81 69 PHE A O 1
ATOM 564 N N . PRO A 1 70 ? 11.508 -0.750 -8.295 1.00 84.12 70 PRO A N 1
ATOM 565 C CA . PRO A 1 70 ? 11.121 -2.165 -8.294 1.00 84.12 70 PRO A CA 1
ATOM 566 C C . PRO A 1 70 ? 9.978 -2.441 -7.309 1.00 84.12 70 PRO A C 1
ATOM 568 O O . PRO A 1 70 ? 9.029 -3.157 -7.615 1.00 84.12 70 PRO A O 1
ATOM 571 N N . HIS A 1 71 ? 9.971 -1.757 -6.165 1.00 89.81 71 HIS A N 1
ATOM 572 C CA . HIS A 1 71 ? 9.030 -2.019 -5.072 1.00 89.81 71 HIS A CA 1
ATOM 573 C C . HIS A 1 71 ? 7.688 -1.274 -5.198 1.00 89.81 71 HIS A C 1
ATOM 575 O O . HIS A 1 71 ? 7.009 -1.022 -4.201 1.00 89.81 71 HIS A O 1
ATOM 581 N N . GLN A 1 72 ? 7.269 -0.902 -6.414 1.00 90.25 72 GLN A N 1
ATOM 582 C CA . GLN A 1 72 ? 5.986 -0.213 -6.625 1.00 90.25 72 GLN A CA 1
ATOM 583 C C . GLN A 1 72 ? 4.798 -1.047 -6.146 1.00 90.25 72 GLN A C 1
ATOM 585 O O . GLN A 1 72 ? 3.877 -0.50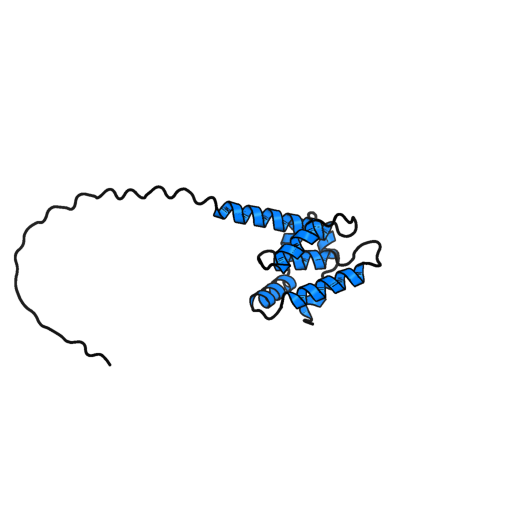7 -5.533 1.00 90.25 72 GLN A O 1
ATOM 590 N N . THR A 1 73 ? 4.815 -2.353 -6.411 1.00 90.88 73 THR A N 1
ATOM 591 C CA . THR A 1 73 ? 3.746 -3.268 -5.995 1.00 90.88 73 THR A CA 1
ATOM 592 C C . THR A 1 73 ? 3.684 -3.385 -4.476 1.00 90.88 73 THR A C 1
ATOM 594 O O . THR A 1 73 ? 2.592 -3.362 -3.917 1.00 90.88 73 THR A O 1
ATOM 597 N N . ALA A 1 74 ? 4.835 -3.411 -3.798 1.00 93.06 74 ALA A N 1
ATOM 598 C CA . ALA A 1 74 ? 4.903 -3.432 -2.340 1.00 93.06 74 ALA A CA 1
ATOM 599 C C . ALA A 1 74 ? 4.321 -2.147 -1.725 1.00 93.06 74 ALA A C 1
ATOM 601 O O . ALA A 1 74 ? 3.511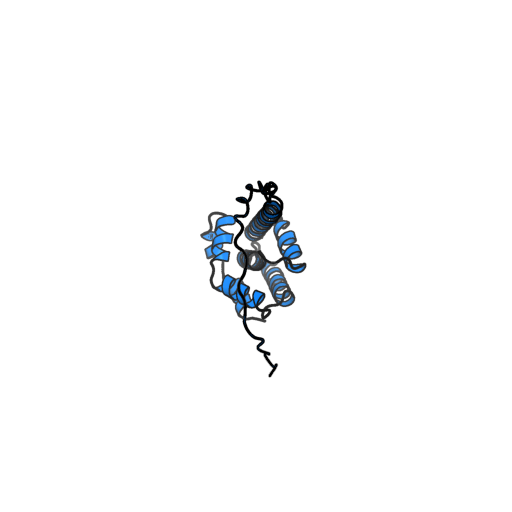 -2.211 -0.804 1.00 93.06 74 ALA A O 1
ATOM 602 N N . LEU A 1 75 ? 4.641 -0.973 -2.281 1.00 94.12 75 LEU A N 1
ATOM 603 C CA . LEU A 1 75 ? 4.038 0.291 -1.838 1.00 94.12 75 LEU A CA 1
ATOM 604 C C . LEU A 1 75 ? 2.527 0.340 -2.118 1.00 94.12 75 LEU A C 1
ATOM 606 O O . LEU A 1 75 ? 1.745 0.783 -1.278 1.00 94.12 75 LEU A O 1
ATOM 610 N N . ALA A 1 76 ? 2.085 -0.174 -3.268 1.00 94.69 76 ALA A N 1
ATOM 611 C CA . ALA A 1 76 ? 0.661 -0.324 -3.556 1.00 94.69 76 ALA A CA 1
ATOM 612 C C . ALA A 1 76 ? -0.026 -1.266 -2.548 1.00 94.69 76 ALA A C 1
ATOM 614 O O . ALA A 1 76 ? -1.123 -0.965 -2.084 1.00 94.69 76 ALA A O 1
ATOM 615 N N . ALA A 1 77 ? 0.622 -2.372 -2.176 1.00 94.50 77 ALA A N 1
ATOM 616 C CA . ALA A 1 77 ? 0.129 -3.320 -1.181 1.00 94.50 77 ALA A CA 1
ATOM 617 C C . ALA A 1 77 ? -0.026 -2.669 0.197 1.00 94.50 77 ALA A C 1
ATOM 619 O O . ALA A 1 77 ? -1.063 -2.850 0.831 1.00 94.50 77 ALA A O 1
ATOM 620 N N . VAL A 1 78 ? 0.944 -1.855 0.626 1.00 95.69 78 VAL A N 1
ATOM 621 C CA . VAL A 1 78 ? 0.841 -1.073 1.869 1.00 95.69 78 VAL A CA 1
ATOM 622 C C . VAL A 1 78 ? -0.331 -0.091 1.797 1.00 95.69 78 VAL A C 1
ATOM 624 O O . VAL A 1 78 ? -1.104 0.014 2.746 1.00 95.69 78 VAL A O 1
ATOM 627 N N . ALA A 1 79 ? -0.543 0.579 0.662 1.00 96.56 79 ALA A N 1
ATOM 628 C CA . ALA A 1 79 ? -1.705 1.454 0.502 1.00 96.56 79 ALA A CA 1
ATOM 629 C C . ALA A 1 79 ? -3.030 0.678 0.624 1.00 96.56 79 ALA A C 1
ATOM 631 O O . ALA A 1 79 ? -3.966 1.158 1.262 1.00 96.56 79 ALA A O 1
ATOM 632 N N . VAL A 1 80 ? -3.107 -0.530 0.053 1.00 95.94 80 VAL A N 1
ATOM 633 C CA . VAL A 1 80 ? -4.281 -1.413 0.163 1.00 95.94 80 VAL A CA 1
ATOM 634 C C . VAL A 1 80 ? -4.485 -1.912 1.593 1.00 95.94 80 VAL A C 1
ATOM 636 O O . VAL A 1 80 ? -5.619 -1.917 2.067 1.00 95.94 80 VAL A O 1
ATOM 639 N N . LEU A 1 81 ? -3.410 -2.285 2.290 1.00 95.44 81 LEU A N 1
ATOM 640 C CA . LEU A 1 81 ? -3.429 -2.665 3.704 1.00 95.44 81 LEU A CA 1
ATOM 641 C C . LEU A 1 81 ? -4.054 -1.553 4.559 1.00 95.44 81 LEU A C 1
ATOM 643 O O . LEU A 1 81 ? -4.939 -1.808 5.372 1.00 95.44 81 LEU A O 1
ATOM 647 N N . LEU A 1 82 ? -3.639 -0.311 4.311 1.00 95.94 82 LEU A N 1
ATOM 648 C CA . LEU A 1 82 ? -4.102 0.869 5.035 1.00 95.94 82 LEU A CA 1
ATOM 649 C C . LEU A 1 82 ? -5.456 1.399 4.536 1.00 95.94 82 LEU A C 1
ATOM 651 O O . LEU A 1 82 ? -5.998 2.316 5.146 1.00 95.94 82 LEU A O 1
ATOM 655 N N . ALA A 1 83 ? -6.037 0.844 3.464 1.00 94.94 83 ALA A N 1
ATOM 656 C CA . ALA A 1 83 ? -7.178 1.431 2.755 1.00 94.94 83 ALA A CA 1
ATOM 657 C C . ALA A 1 83 ? -8.421 1.656 3.628 1.00 94.94 83 ALA A C 1
ATOM 659 O O . ALA A 1 83 ? -9.100 2.664 3.438 1.00 94.94 83 ALA A O 1
ATOM 660 N N . ASP A 1 84 ? -8.661 0.811 4.629 1.00 90.50 84 ASP A N 1
ATOM 661 C CA . ASP A 1 84 ? -9.838 0.907 5.506 1.00 90.50 84 ASP A CA 1
ATOM 662 C C . ASP A 1 84 ? -9.558 1.646 6.828 1.00 90.50 84 ASP A C 1
ATOM 664 O O . ASP A 1 84 ? -10.433 1.760 7.685 1.00 90.50 84 ASP A O 1
ATOM 668 N N . ARG A 1 85 ? -8.334 2.156 7.012 1.00 88.38 85 ARG A N 1
ATOM 669 C CA . ARG A 1 85 ? -7.859 2.744 8.270 1.00 88.38 85 ARG A CA 1
ATOM 670 C C . ARG A 1 85 ? -7.662 4.255 8.144 1.00 88.38 85 ARG A C 1
ATOM 672 O O . ARG A 1 85 ? -7.088 4.745 7.174 1.00 88.38 85 ARG A O 1
ATOM 679 N N . TYR A 1 86 ? -8.131 4.995 9.146 1.00 88.19 86 TYR A N 1
ATOM 680 C CA . TYR A 1 86 ? -8.116 6.464 9.183 1.00 88.19 86 TYR A CA 1
ATOM 681 C C . TYR A 1 86 ? -7.101 7.019 10.196 1.00 88.19 86 TYR A C 1
ATOM 683 O O . TYR A 1 86 ? -7.361 8.035 10.833 1.00 88.19 86 TYR A O 1
ATOM 691 N N . SER A 1 87 ? -5.957 6.349 10.384 1.00 92.06 87 SER A N 1
ATOM 692 C CA . SER A 1 87 ? -4.867 6.940 11.170 1.00 92.06 87 SER A CA 1
ATOM 693 C C . SER A 1 87 ? -4.247 8.122 10.418 1.00 92.06 87 SER A C 1
ATOM 695 O O . SER A 1 87 ? -4.310 8.185 9.186 1.00 92.06 87 SER A O 1
ATOM 697 N N . SER A 1 88 ? -3.643 9.060 11.153 1.00 93.94 88 SER A N 1
ATOM 698 C CA . SER A 1 88 ? -2.950 10.215 10.564 1.00 93.94 88 SER A CA 1
ATOM 699 C C . SER A 1 88 ? -1.891 9.771 9.554 1.00 93.94 88 SER A C 1
ATOM 701 O O . SER A 1 88 ? -1.874 10.264 8.427 1.00 93.94 88 SER A O 1
ATOM 703 N N . PHE A 1 89 ? -1.094 8.762 9.918 1.00 94.19 89 PHE A N 1
ATOM 704 C CA . PHE A 1 89 ? -0.097 8.156 9.039 1.00 94.19 89 PHE A CA 1
ATOM 705 C C . PHE A 1 89 ? -0.722 7.544 7.780 1.00 94.19 89 PHE A C 1
ATOM 707 O O . PHE A 1 89 ? -0.248 7.802 6.677 1.00 94.19 89 PHE A O 1
ATOM 714 N N . ALA A 1 90 ? -1.801 6.764 7.909 1.00 94.81 90 ALA A N 1
ATOM 715 C CA . ALA A 1 90 ? -2.453 6.142 6.758 1.00 94.81 90 ALA A CA 1
ATOM 716 C C . ALA A 1 90 ? -2.994 7.182 5.766 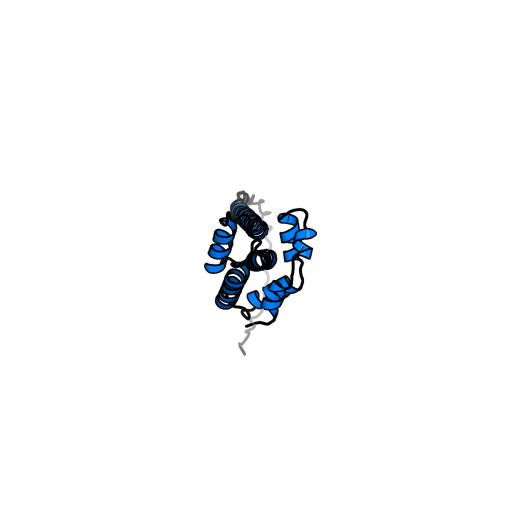1.00 94.81 90 ALA A C 1
ATOM 718 O O . ALA A 1 90 ? -2.866 7.013 4.551 1.00 94.81 90 ALA A O 1
ATOM 719 N N . GLU A 1 91 ? -3.598 8.263 6.267 1.00 95.31 91 GLU A N 1
ATOM 720 C CA . GLU A 1 91 ? -4.088 9.346 5.415 1.00 95.31 91 GLU A CA 1
ATOM 721 C C . GLU A 1 91 ? -2.956 10.090 4.705 1.00 95.31 91 GLU A C 1
ATOM 723 O O . GLU A 1 91 ? -3.054 10.322 3.497 1.00 95.31 91 GLU A O 1
ATOM 728 N N . GLU A 1 92 ? -1.898 10.446 5.435 1.00 96.38 92 GLU A N 1
ATOM 729 C CA . GLU A 1 92 ? -0.725 11.132 4.892 1.00 96.38 92 GLU A CA 1
ATOM 730 C C . GLU A 1 92 ? -0.032 10.271 3.836 1.00 96.38 92 GLU A C 1
ATOM 732 O O . GLU A 1 92 ? 0.116 10.700 2.692 1.00 96.38 92 GLU A O 1
ATOM 737 N N . TYR A 1 93 ? 0.250 9.009 4.163 1.00 96.38 93 TYR A N 1
ATOM 738 C CA . TYR A 1 93 ? 0.890 8.061 3.258 1.00 96.38 93 TYR A CA 1
ATOM 739 C C . TYR A 1 93 ? 0.118 7.894 1.944 1.00 96.38 93 TYR A C 1
ATOM 741 O O . TYR A 1 93 ? 0.688 8.031 0.859 1.00 96.38 93 TYR A O 1
ATOM 749 N N . ILE A 1 94 ? -1.192 7.625 2.010 1.00 96.75 94 ILE A N 1
ATOM 750 C CA . ILE A 1 94 ? -2.011 7.423 0.805 1.00 96.75 94 ILE A CA 1
ATOM 751 C C . ILE A 1 94 ? -2.092 8.726 -0.006 1.00 96.75 94 ILE A C 1
ATOM 753 O O . ILE A 1 94 ? -2.028 8.696 -1.241 1.00 96.75 94 ILE A O 1
ATOM 757 N N . ARG A 1 95 ? -2.214 9.881 0.661 1.00 96.25 95 ARG A N 1
ATOM 758 C CA . ARG A 1 95 ? -2.266 11.189 -0.001 1.00 96.25 95 ARG A CA 1
ATOM 759 C C . ARG A 1 95 ? -0.958 11.499 -0.716 1.00 96.25 95 ARG A C 1
ATOM 761 O O . ARG A 1 95 ? -1.002 11.868 -1.891 1.00 96.25 95 ARG A O 1
ATOM 768 N N . ASP A 1 96 ? 0.176 11.301 -0.066 1.00 95.38 96 ASP A N 1
ATOM 769 C CA . ASP A 1 96 ? 1.485 11.569 -0.650 1.00 95.38 96 ASP A CA 1
ATOM 770 C C . ASP A 1 96 ? 1.785 10.612 -1.794 1.00 95.38 96 ASP A C 1
ATOM 772 O O . ASP A 1 96 ? 2.139 11.058 -2.889 1.00 95.38 96 ASP A O 1
ATOM 776 N N . LEU A 1 97 ? 1.495 9.321 -1.617 1.00 95.31 97 LEU A N 1
ATOM 777 C CA . LEU A 1 97 ? 1.641 8.329 -2.678 1.00 95.31 97 LEU A CA 1
ATOM 778 C C . LEU A 1 97 ? 0.794 8.685 -3.911 1.00 95.31 97 LEU A C 1
ATOM 780 O O . LEU A 1 97 ? 1.262 8.563 -5.043 1.00 95.31 97 LEU A O 1
ATOM 784 N N . SER A 1 98 ? -0.427 9.199 -3.721 1.00 95.56 98 SER A N 1
ATOM 785 C CA . SER A 1 98 ? -1.304 9.627 -4.823 1.00 95.56 98 SER A CA 1
ATOM 786 C C . SER A 1 98 ? -0.762 10.832 -5.611 1.00 95.56 98 SER A C 1
ATOM 788 O O . SER A 1 98 ? -1.053 10.983 -6.810 1.00 95.56 98 SER A O 1
ATOM 790 N N . ARG A 1 99 ? 0.030 11.687 -4.949 1.00 94.56 99 ARG A N 1
ATOM 791 C CA . ARG A 1 99 ? 0.624 12.911 -5.506 1.00 94.56 99 ARG A CA 1
ATOM 792 C C . ARG A 1 99 ? 1.914 12.648 -6.265 1.00 94.56 99 ARG A C 1
ATOM 794 O O . ARG A 1 99 ? 2.306 13.497 -7.065 1.00 94.56 99 ARG A O 1
ATOM 801 N N . VAL A 1 100 ? 2.540 11.486 -6.076 1.00 91.69 100 VAL A N 1
ATOM 802 C CA . VAL A 1 100 ? 3.749 11.107 -6.810 1.00 91.69 100 VAL A CA 1
ATOM 803 C C . VAL A 1 100 ? 3.476 11.176 -8.316 1.00 91.69 100 VAL A C 1
ATOM 805 O O . VAL A 1 100 ? 2.631 10.465 -8.864 1.00 91.69 100 VAL A O 1
ATOM 808 N N . ARG A 1 101 ? 4.195 12.079 -8.994 1.00 82.19 101 ARG A N 1
ATOM 809 C CA . ARG A 1 101 ? 4.172 12.244 -10.459 1.00 82.19 101 ARG A CA 1
ATOM 810 C C . ARG A 1 101 ? 5.332 11.542 -11.157 1.00 82.19 101 ARG A C 1
ATOM 812 O O . ARG A 1 101 ? 5.414 11.583 -12.380 1.00 82.19 101 ARG A O 1
ATOM 819 N N . SER A 1 102 ? 6.226 10.913 -10.396 1.00 75.44 102 SER A N 1
ATOM 820 C CA . SER A 1 102 ? 7.373 10.211 -10.958 1.00 75.44 102 SER A CA 1
ATOM 821 C C . SER A 1 102 ? 6.895 9.095 -11.882 1.00 75.44 102 SER A C 1
ATOM 823 O O . SER A 1 102 ? 6.163 8.197 -11.457 1.00 75.44 102 SER A O 1
ATOM 825 N N . GLY A 1 103 ? 7.359 9.118 -13.135 1.00 74.94 103 GLY A N 1
ATOM 826 C CA . GLY A 1 103 ? 7.137 8.029 -14.089 1.00 74.94 103 GLY A CA 1
ATOM 827 C C . GLY A 1 103 ? 7.646 6.675 -13.574 1.00 74.94 103 GLY A C 1
ATOM 828 O O . GLY A 1 103 ? 7.229 5.630 -14.064 1.00 74.94 103 GLY A O 1
ATOM 829 N N . ARG A 1 104 ? 8.491 6.685 -12.532 1.00 79.62 104 ARG A N 1
ATOM 830 C CA . ARG A 1 104 ? 9.007 5.490 -11.865 1.00 79.62 104 ARG A CA 1
ATOM 831 C C . ARG A 1 104 ? 8.035 4.847 -10.880 1.00 79.62 104 ARG A C 1
ATOM 833 O O . ARG A 1 104 ? 8.341 3.751 -10.456 1.00 79.62 104 ARG A O 1
ATOM 840 N N . MET A 1 105 ? 6.930 5.489 -10.483 1.00 85.25 105 MET A N 1
ATOM 841 C CA . MET A 1 105 ? 6.011 4.992 -9.435 1.00 85.25 105 MET A CA 1
ATOM 842 C C . MET A 1 105 ? 4.527 5.030 -9.837 1.00 85.25 105 MET A C 1
ATOM 844 O O . MET A 1 105 ? 3.630 5.170 -9.002 1.00 85.25 105 MET A O 1
ATOM 848 N N . ILE A 1 106 ? 4.255 4.927 -11.139 1.00 87.62 106 ILE A N 1
ATOM 849 C CA . ILE A 1 106 ? 2.921 5.125 -11.721 1.00 87.62 106 ILE A CA 1
ATOM 850 C C . ILE A 1 106 ? 1.882 4.177 -11.111 1.00 87.62 106 ILE A C 1
ATOM 852 O O . ILE A 1 106 ? 0.747 4.591 -10.865 1.00 87.62 106 ILE A O 1
ATOM 856 N N . VAL A 1 107 ? 2.244 2.916 -10.870 1.00 89.19 107 VAL A N 1
ATOM 857 C CA . VAL A 1 107 ? 1.292 1.892 -10.422 1.00 89.19 107 VAL A CA 1
ATOM 858 C C . VAL A 1 107 ? 0.815 2.183 -9.000 1.00 89.19 107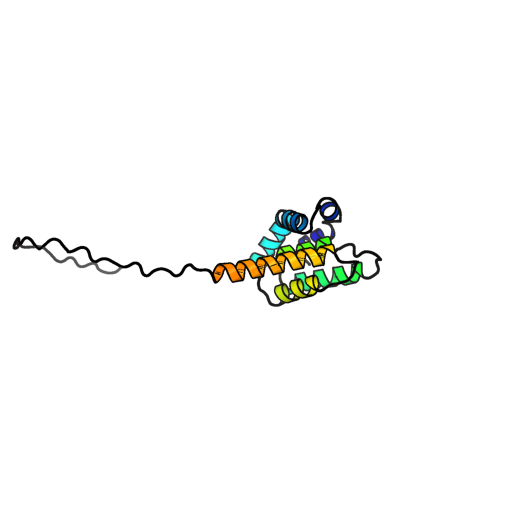 VAL A C 1
ATOM 860 O O . VAL A 1 107 ? -0.390 2.301 -8.769 1.00 89.19 107 VAL A O 1
ATOM 863 N N . ALA A 1 108 ? 1.752 2.386 -8.072 1.00 92.06 108 ALA A N 1
ATOM 864 C CA . ALA A 1 108 ? 1.452 2.685 -6.674 1.00 92.06 108 ALA A CA 1
ATOM 865 C C . ALA A 1 108 ? 0.624 3.972 -6.528 1.00 92.06 108 ALA A C 1
ATOM 867 O O . ALA A 1 108 ? -0.401 3.984 -5.843 1.00 92.06 108 ALA A O 1
ATOM 868 N N . ALA A 1 109 ? 0.998 5.027 -7.260 1.00 94.00 109 ALA A N 1
ATOM 869 C CA . ALA A 1 109 ? 0.273 6.294 -7.252 1.00 94.00 109 ALA A CA 1
ATOM 870 C C . ALA A 1 109 ? -1.169 6.152 -7.768 1.00 94.00 109 ALA A C 1
ATOM 872 O O . ALA A 1 109 ? -2.102 6.724 -7.200 1.00 94.00 109 ALA A O 1
ATOM 873 N N . ARG A 1 110 ? -1.384 5.370 -8.835 1.00 94.00 110 ARG A N 1
ATOM 874 C CA . ARG A 1 110 ? -2.729 5.120 -9.380 1.00 94.00 110 ARG A CA 1
ATOM 875 C C . ARG A 1 110 ? -3.601 4.322 -8.412 1.00 94.00 110 ARG A C 1
ATOM 877 O O . ARG A 1 110 ? -4.771 4.662 -8.257 1.00 94.00 110 ARG A O 1
ATOM 884 N N . VAL A 1 111 ? -3.044 3.309 -7.745 1.00 95.38 111 VAL A N 1
ATOM 885 C CA . VAL A 1 111 ? -3.763 2.546 -6.711 1.00 95.38 111 VAL A CA 1
ATOM 886 C C . VAL A 1 111 ? -4.164 3.460 -5.549 1.00 95.38 111 VAL A C 1
ATOM 888 O O . VAL A 1 111 ? -5.329 3.455 -5.154 1.00 95.38 111 VAL A O 1
ATOM 891 N N . ALA A 1 112 ? -3.256 4.314 -5.069 1.00 96.38 112 ALA A N 1
ATOM 892 C CA . ALA A 1 112 ? -3.550 5.273 -4.002 1.00 96.38 112 ALA A CA 1
ATOM 893 C C . ALA A 1 112 ? -4.698 6.234 -4.362 1.00 96.38 112 ALA A C 1
ATOM 895 O O . ALA A 1 112 ? -5.592 6.464 -3.548 1.00 96.38 112 ALA A O 1
ATOM 896 N N . ARG A 1 113 ? -4.739 6.743 -5.603 1.00 96.06 113 ARG A N 1
ATOM 897 C CA . ARG A 1 113 ? -5.852 7.589 -6.082 1.00 96.06 113 ARG A CA 1
ATOM 898 C C . ARG A 1 113 ? -7.191 6.860 -6.058 1.00 96.06 113 ARG A C 1
ATOM 900 O O . ARG A 1 113 ? -8.174 7.438 -5.609 1.00 96.06 113 ARG A O 1
ATOM 907 N N . ILE A 1 114 ? -7.228 5.600 -6.500 1.00 95.69 114 ILE A N 1
ATOM 908 C CA . ILE A 1 114 ? -8.452 4.784 -6.452 1.00 95.69 114 ILE A CA 1
ATOM 909 C C . ILE A 1 114 ? -8.946 4.652 -5.012 1.00 95.69 114 ILE A C 1
ATOM 911 O O . ILE A 1 114 ? -10.133 4.840 -4.757 1.00 95.69 114 ILE A O 1
ATOM 915 N N . ILE A 1 115 ? -8.038 4.378 -4.072 1.00 96.44 115 ILE A N 1
ATOM 916 C CA . ILE A 1 115 ? -8.378 4.255 -2.651 1.00 96.44 115 ILE A CA 1
ATOM 917 C C . ILE A 1 115 ? -8.977 5.565 -2.120 1.00 96.44 115 ILE A C 1
ATOM 919 O O . ILE A 1 115 ? -10.018 5.528 -1.468 1.00 96.44 115 ILE A O 1
ATOM 923 N N . LEU A 1 116 ? -8.383 6.721 -2.435 1.00 95.31 116 LEU A N 1
ATOM 924 C CA . LEU A 1 116 ? -8.930 8.024 -2.033 1.00 95.31 116 LEU A CA 1
ATOM 925 C C . LEU A 1 116 ? -10.326 8.272 -2.615 1.00 95.31 116 LEU A C 1
ATOM 927 O O . LEU A 1 116 ? -11.238 8.621 -1.869 1.00 95.31 116 LEU A O 1
ATOM 931 N N . THR A 1 117 ? -10.520 8.025 -3.914 1.00 95.19 117 THR A N 1
ATOM 932 C CA . THR A 1 117 ? -11.831 8.180 -4.563 1.00 95.19 117 THR A CA 1
ATOM 933 C C . THR A 1 117 ? -12.894 7.288 -3.919 1.00 95.19 117 THR A C 1
ATOM 935 O O . THR A 1 117 ? -14.032 7.712 -3.725 1.00 95.19 117 THR A O 1
ATOM 938 N N . GLU A 1 118 ? -12.557 6.049 -3.564 1.00 93.44 118 GLU A N 1
ATOM 939 C CA . GLU A 1 118 ? -13.499 5.145 -2.898 1.00 93.44 118 GLU A CA 1
ATOM 940 C C . GLU A 1 118 ? -13.790 5.547 -1.447 1.00 93.44 118 GLU A C 1
ATOM 942 O O . GLU A 1 118 ? -14.938 5.443 -1.001 1.00 93.44 118 GLU A O 1
ATOM 947 N N . ARG A 1 119 ? -12.797 6.075 -0.723 1.00 92.00 119 ARG A N 1
ATOM 948 C CA . ARG A 1 119 ? -13.008 6.652 0.613 1.00 92.00 119 ARG A CA 1
ATOM 949 C C . ARG A 1 119 ? -13.961 7.837 0.564 1.00 92.00 119 ARG A C 1
ATOM 951 O O . ARG A 1 119 ? -14.877 7.909 1.376 1.00 92.00 119 ARG A O 1
ATOM 958 N N . GLU A 1 120 ? -13.777 8.745 -0.389 1.00 90.50 120 GLU A N 1
ATOM 959 C CA . GLU A 1 120 ? -14.666 9.896 -0.584 1.00 90.50 120 GLU A CA 1
ATOM 960 C C . GLU A 1 120 ? -16.090 9.458 -0.921 1.00 90.50 120 GLU A C 1
ATOM 962 O O . GLU A 1 120 ? -17.043 9.959 -0.325 1.00 90.50 120 GLU A O 1
ATOM 967 N N . ARG A 1 121 ? -16.243 8.465 -1.807 1.00 89.00 121 ARG A N 1
ATOM 968 C CA . ARG A 1 121 ? -17.553 7.866 -2.099 1.00 89.00 121 ARG A CA 1
ATOM 969 C C . ARG A 1 121 ? -18.201 7.315 -0.839 1.00 89.00 121 ARG A C 1
ATOM 971 O O . ARG A 1 121 ? -19.346 7.646 -0.576 1.00 89.00 121 ARG A O 1
ATOM 978 N N . THR A 1 122 ? -17.464 6.554 -0.035 1.00 85.56 122 THR A N 1
ATOM 979 C CA . THR A 1 122 ? -17.986 5.968 1.209 1.00 85.56 122 THR A CA 1
ATOM 980 C C . THR A 1 122 ? -18.394 7.051 2.212 1.00 85.56 122 THR A C 1
ATOM 982 O O . THR A 1 122 ? -19.491 6.989 2.762 1.00 85.56 122 THR A O 1
ATOM 985 N N . LYS A 1 123 ? -17.570 8.093 2.394 1.00 83.06 123 LYS A N 1
ATOM 986 C CA . LYS A 1 123 ? -17.896 9.256 3.241 1.00 83.06 123 LYS A CA 1
ATOM 987 C C . LYS A 1 123 ? -19.168 9.973 2.766 1.00 83.06 123 LYS A C 1
ATOM 989 O O . LYS A 1 123 ? -19.973 10.386 3.596 1.00 83.06 123 LYS A O 1
ATOM 994 N N . ASN A 1 124 ? -19.363 10.096 1.453 1.00 75.38 124 ASN A N 1
ATOM 995 C CA . ASN A 1 124 ? -20.544 10.732 0.870 1.00 75.38 124 ASN A CA 1
ATOM 996 C C . ASN A 1 124 ? -21.796 9.850 0.972 1.00 75.38 124 ASN A C 1
ATOM 998 O O . ASN A 1 124 ? -22.866 10.372 1.268 1.00 75.38 124 ASN A O 1
ATOM 1002 N N . SER A 1 125 ? -21.675 8.529 0.810 1.00 72.50 125 SER A N 1
ATOM 1003 C CA . SER A 1 125 ? -22.795 7.590 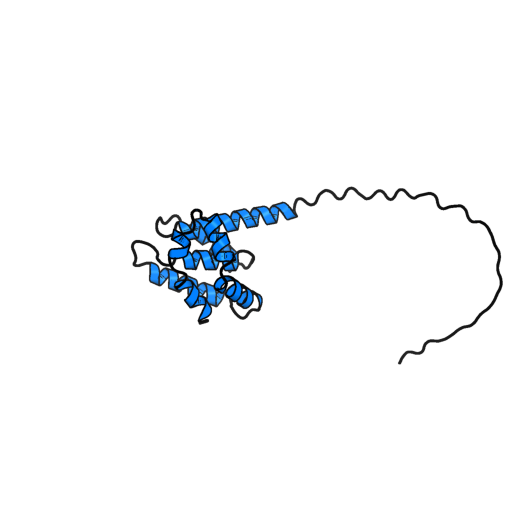0.963 1.00 72.50 125 SER A CA 1
ATOM 1004 C C . SER A 1 125 ? -23.406 7.638 2.364 1.00 72.50 125 SER A C 1
ATOM 1006 O O . SER A 1 125 ? -24.622 7.612 2.496 1.00 72.50 125 SER A O 1
ATOM 1008 N N . PHE A 1 126 ? -22.585 7.796 3.408 1.00 60.69 126 PHE A N 1
ATOM 1009 C CA . PHE A 1 126 ? -23.069 7.972 4.785 1.00 60.69 126 PHE A CA 1
ATOM 1010 C C . PHE A 1 126 ? -23.804 9.300 5.023 1.00 60.69 126 PHE A C 1
ATOM 1012 O O . PHE A 1 126 ? -24.522 9.426 6.008 1.00 60.69 126 PHE A O 1
ATOM 1019 N N . ARG A 1 127 ? -23.643 10.299 4.146 1.00 59.94 127 ARG A N 1
ATOM 1020 C CA . ARG A 1 127 ? -24.395 11.564 4.222 1.00 59.94 127 ARG A CA 1
ATOM 1021 C C . ARG A 1 127 ? -25.741 11.493 3.510 1.00 59.94 127 ARG A C 1
ATOM 1023 O O . ARG A 1 127 ? -26.605 12.318 3.784 1.00 59.94 127 ARG A O 1
ATOM 1030 N N . VAL A 1 128 ? -25.934 10.506 2.637 1.00 56.38 128 VAL A N 1
ATOM 1031 C CA . VAL A 1 128 ? -27.216 10.219 1.990 1.00 56.38 128 VAL A CA 1
ATOM 1032 C C . VAL A 1 128 ? -27.953 9.172 2.825 1.00 56.38 128 VAL A C 1
ATOM 1034 O O . VAL A 1 128 ? -28.254 8.077 2.361 1.00 56.38 128 VAL A O 1
ATOM 1037 N N . PHE A 1 129 ? -28.243 9.492 4.087 1.00 48.03 129 PHE A N 1
ATOM 1038 C CA . PHE A 1 129 ? -29.396 8.851 4.708 1.00 48.03 129 PHE A CA 1
ATOM 1039 C C . PHE A 1 129 ? -30.640 9.440 4.034 1.00 48.03 129 PHE A C 1
ATOM 1041 O O . PHE A 1 129 ? -30.722 10.668 3.908 1.00 48.03 129 PHE A O 1
ATOM 1048 N N . PRO A 1 130 ? -31.594 8.613 3.565 1.00 49.22 130 PRO A N 1
ATOM 1049 C CA . PRO A 1 130 ? -32.884 9.135 3.153 1.00 49.22 130 PRO A CA 1
ATOM 1050 C C . PRO A 1 130 ? -33.437 9.915 4.339 1.00 49.22 130 PRO A C 1
ATOM 1052 O O . PRO A 1 130 ? -33.307 9.466 5.481 1.00 49.22 130 PRO A O 1
ATOM 1055 N N . GLN A 1 131 ? -34.022 11.086 4.083 1.00 53.06 131 GLN A N 1
ATOM 1056 C CA . GLN A 1 131 ? -34.889 11.698 5.075 1.00 53.06 131 GLN A CA 1
ATOM 1057 C C . GLN A 1 131 ? -35.824 10.602 5.575 1.00 53.06 131 GLN A C 1
ATOM 1059 O O . GLN A 1 131 ? -36.624 10.070 4.804 1.00 53.06 131 GLN A O 1
ATOM 1064 N N . VAL A 1 132 ? -35.651 10.213 6.837 1.00 57.12 132 VAL A N 1
ATOM 1065 C CA . VAL A 1 132 ? -36.601 9.368 7.536 1.00 57.12 132 VAL A CA 1
ATOM 1066 C C . VAL A 1 132 ? -37.872 10.194 7.516 1.00 57.12 132 VAL A C 1
ATOM 1068 O O . VAL A 1 132 ? -37.985 11.168 8.260 1.00 57.12 132 VAL A O 1
ATOM 1071 N N . GLN A 1 133 ? -38.781 9.893 6.585 1.00 59.97 133 GLN A N 1
ATOM 1072 C CA . GLN A 1 133 ? -40.103 10.485 6.648 1.00 59.97 133 GLN A CA 1
ATOM 1073 C C . GLN A 1 133 ? -40.640 10.108 8.027 1.00 59.97 133 GLN A C 1
ATOM 1075 O O . GLN A 1 133 ? -40.549 8.929 8.392 1.00 59.97 133 GLN A O 1
ATOM 1080 N N . PRO A 1 134 ? -41.097 11.082 8.831 1.00 60.03 134 PRO A N 1
ATOM 1081 C CA . PRO A 1 134 ? -41.628 10.779 10.142 1.00 60.03 134 PRO A CA 1
ATOM 1082 C C . PRO A 1 134 ? -42.720 9.738 9.938 1.00 60.03 134 PRO A C 1
ATOM 1084 O O . PRO A 1 134 ? -43.691 9.991 9.222 1.00 60.03 134 PRO A O 1
ATOM 1087 N N . ILE A 1 135 ? -42.519 8.547 10.510 1.00 65.50 135 ILE A N 1
ATOM 1088 C CA . ILE A 1 135 ? -43.542 7.509 10.546 1.00 65.50 135 ILE A CA 1
ATOM 1089 C C . ILE A 1 135 ? -44.720 8.173 11.238 1.00 65.50 135 ILE A C 1
ATOM 1091 O O . ILE A 1 135 ? -44.691 8.434 12.441 1.00 65.50 135 ILE A O 1
ATOM 1095 N N . THR A 1 136 ? -45.715 8.551 10.446 1.00 63.84 136 THR A N 1
ATOM 1096 C CA . THR A 1 136 ? -46.922 9.155 10.972 1.00 63.84 136 THR A CA 1
ATOM 1097 C C . THR A 1 136 ? -47.654 7.996 11.619 1.00 63.84 136 THR A C 1
ATOM 1099 O O . THR A 1 136 ? -48.230 7.159 10.929 1.00 63.84 136 THR A O 1
ATOM 1102 N N . PHE A 1 137 ? -47.542 7.879 12.941 1.00 49.06 137 PHE A N 1
ATOM 1103 C CA . PHE A 1 137 ? -48.401 6.997 13.713 1.00 49.06 137 PHE A CA 1
ATOM 1104 C C . PHE A 1 137 ? -49.819 7.548 13.574 1.00 49.06 137 PHE A C 1
ATOM 1106 O O . PHE A 1 137 ? -50.240 8.439 14.309 1.00 49.06 137 PHE A O 1
ATOM 1113 N N . THR A 1 138 ? -50.557 7.056 12.584 1.00 62.66 138 THR A N 1
ATOM 1114 C CA . THR A 1 138 ? -52.008 7.159 12.579 1.00 62.66 138 THR A CA 1
ATOM 1115 C C . THR A 1 138 ? -52.490 6.349 13.771 1.00 62.66 138 THR A C 1
ATOM 1117 O O . THR A 1 138 ? -52.509 5.120 13.740 1.00 62.66 138 THR A O 1
ATOM 1120 N N . CYS A 1 139 ? -52.822 7.049 14.856 1.00 48.28 139 CYS A N 1
ATOM 1121 C CA . CYS A 1 139 ? -53.546 6.486 15.983 1.00 48.28 139 CYS A CA 1
ATOM 1122 C C . CYS A 1 139 ? -54.831 5.849 15.446 1.00 48.28 139 CYS A C 1
ATOM 1124 O O . CYS A 1 139 ? -55.796 6.545 15.133 1.00 48.28 139 CYS A O 1
ATOM 1126 N N . LEU A 1 140 ? -54.825 4.525 15.297 1.00 62.28 140 LEU A N 1
ATOM 1127 C CA . LEU A 1 140 ? -56.044 3.763 15.086 1.00 62.28 140 LEU A CA 1
ATOM 1128 C C . LEU A 1 140 ? -56.927 3.958 16.328 1.00 62.28 140 LEU A C 1
ATOM 1130 O O . LEU A 1 140 ? -56.422 3.843 17.449 1.00 62.28 140 LEU A O 1
ATOM 1134 N N . PRO A 1 141 ? -58.217 4.284 16.158 1.00 54.81 141 PRO A N 1
ATOM 1135 C CA . PRO A 1 141 ? -59.127 4.443 17.279 1.00 54.81 141 PRO A CA 1
ATOM 1136 C C . PRO A 1 141 ? -59.205 3.129 18.063 1.00 54.81 141 PRO A C 1
ATOM 1138 O O . 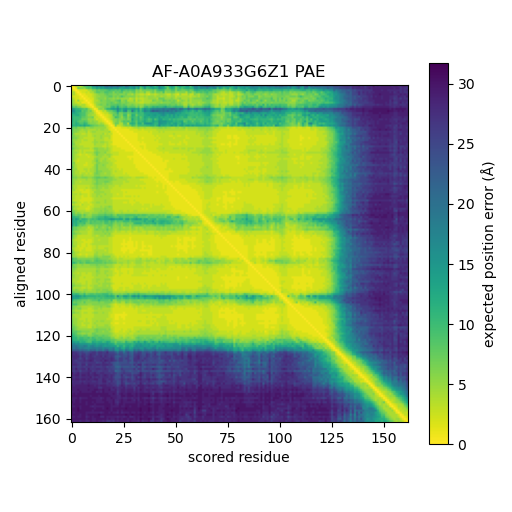PRO A 1 141 ? -59.499 2.071 17.508 1.00 54.81 141 PRO A O 1
ATOM 1141 N N . LEU A 1 142 ? -58.905 3.216 19.360 1.00 60.84 142 LEU A N 1
ATOM 1142 C CA . LEU A 1 142 ? -59.069 2.126 20.317 1.00 60.84 142 LEU A CA 1
ATOM 1143 C C . LEU A 1 142 ? -60.539 1.672 20.328 1.00 60.84 142 LEU A C 1
ATOM 1145 O O . LEU A 1 142 ? -61.422 2.528 20.441 1.00 60.84 142 LEU A O 1
ATOM 1149 N N . PRO A 1 143 ? -60.827 0.360 20.249 1.00 53.88 143 PRO A N 1
ATOM 1150 C CA . PRO A 1 143 ? -62.174 -0.139 20.465 1.00 53.88 143 PRO A CA 1
ATOM 1151 C C . PRO A 1 143 ? -62.607 0.173 21.899 1.00 53.88 143 PRO A C 1
ATOM 1153 O O . PRO A 1 143 ? -61.900 -0.095 22.872 1.00 53.88 143 PRO A O 1
ATOM 1156 N N . SER A 1 144 ? -63.775 0.792 21.995 1.00 51.94 144 SER A N 1
ATOM 1157 C CA . SER A 1 144 ? -64.424 1.234 23.216 1.00 51.94 144 SER A CA 1
ATOM 1158 C C . SER A 1 144 ? -64.606 0.081 24.200 1.00 51.94 144 SER A C 1
ATOM 1160 O O . SER A 1 144 ? -65.209 -0.944 23.894 1.00 51.94 144 SER A O 1
ATOM 1162 N N . SER A 1 145 ? -64.096 0.328 25.401 1.00 51.12 145 SER A N 1
ATOM 1163 C CA . SER A 1 145 ? -64.351 -0.349 26.669 1.00 51.12 145 SER A CA 1
ATOM 1164 C C . SER A 1 145 ? -65.754 -0.968 26.786 1.00 51.12 145 SER A C 1
ATOM 1166 O O . SER A 1 145 ? -66.759 -0.257 26.843 1.00 51.12 145 SER A O 1
ATOM 1168 N N . GLY A 1 146 ? -65.805 -2.299 26.869 1.00 52.88 146 GLY A N 1
ATOM 1169 C CA . GLY A 1 146 ? -66.934 -3.052 27.405 1.00 52.88 146 GLY A CA 1
ATOM 1170 C C . GLY A 1 146 ? -66.682 -3.335 28.883 1.00 52.88 146 GLY A C 1
ATOM 1171 O O . GLY A 1 146 ? -65.739 -4.039 29.234 1.00 52.88 146 GLY A O 1
ATOM 1172 N N . ALA A 1 147 ? -67.507 -2.738 29.738 1.00 55.91 147 ALA A N 1
ATOM 1173 C CA . ALA A 1 147 ? -67.448 -2.850 31.186 1.00 55.91 147 ALA A CA 1
ATOM 1174 C C . ALA A 1 147 ? -67.718 -4.285 31.679 1.00 55.91 147 ALA A C 1
ATOM 1176 O O . ALA A 1 147 ? -68.730 -4.887 31.328 1.00 55.91 147 ALA A O 1
ATOM 1177 N N . GLY A 1 148 ? -66.855 -4.779 32.568 1.00 50.12 148 GLY A N 1
ATOM 1178 C CA . GLY A 1 148 ? -67.066 -5.976 33.381 1.00 50.12 148 GLY A CA 1
ATOM 1179 C C . GLY A 1 148 ? -66.336 -5.809 34.712 1.00 50.12 148 GLY A C 1
ATOM 1180 O O . GLY A 1 148 ? -65.116 -5.684 34.737 1.00 50.12 148 GLY A O 1
ATOM 1181 N N . ARG A 1 149 ? -67.110 -5.685 35.792 1.00 51.84 149 ARG A N 1
ATOM 1182 C CA . ARG A 1 149 ? -66.695 -5.431 37.184 1.00 51.84 149 ARG A CA 1
ATOM 1183 C C . ARG A 1 149 ? -66.219 -6.732 37.890 1.00 51.84 149 ARG A C 1
ATOM 1185 O O . ARG A 1 149 ? -66.269 -7.780 37.256 1.00 51.84 149 ARG A O 1
ATOM 1192 N N . PRO A 1 150 ? -65.708 -6.651 39.138 1.00 61.84 150 PRO A N 1
ATOM 1193 C CA . PRO A 1 150 ? -64.558 -7.406 39.637 1.00 61.84 150 PRO A CA 1
ATOM 1194 C C . PRO A 1 150 ? -64.940 -8.607 40.515 1.00 61.84 150 PRO A C 1
ATOM 1196 O O . PRO A 1 150 ? -66.041 -8.629 41.043 1.00 61.84 150 PRO A O 1
ATOM 1199 N N . ASP A 1 151 ? -63.980 -9.507 40.734 1.00 45.00 151 ASP A N 1
ATOM 1200 C CA . ASP A 1 151 ? -63.837 -10.362 41.926 1.00 45.00 151 ASP A CA 1
ATOM 1201 C C . ASP A 1 151 ? -62.332 -10.671 42.048 1.00 45.00 151 ASP A C 1
ATOM 1203 O O . ASP A 1 151 ? -61.688 -11.055 41.074 1.00 45.00 151 ASP A O 1
ATOM 1207 N N . GLU A 1 152 ? -61.655 -10.107 43.046 1.00 51.59 152 GLU A N 1
ATOM 1208 C CA . GLU A 1 152 ? -61.397 -10.684 44.374 1.00 51.59 152 GLU A CA 1
ATOM 1209 C C . GLU A 1 152 ? -60.219 -11.673 44.398 1.00 51.59 152 GLU A C 1
ATOM 1211 O O . GLU A 1 152 ? -60.214 -12.701 43.733 1.00 51.59 152 GLU A O 1
ATOM 1216 N N . THR A 1 153 ? -59.256 -11.346 45.272 1.00 54.22 153 THR A N 1
ATOM 1217 C CA . THR A 1 153 ? -58.210 -12.210 45.856 1.00 54.22 153 THR A CA 1
ATOM 1218 C C . THR A 1 153 ? -57.132 -12.756 44.902 1.00 54.22 153 THR A C 1
ATOM 1220 O O . THR A 1 153 ? -57.399 -13.550 44.014 1.00 54.22 153 THR A O 1
ATOM 1223 N N . ASN A 1 154 ? -55.853 -12.418 45.106 1.00 47.31 154 ASN A N 1
ATOM 1224 C CA . ASN A 1 154 ? -55.045 -13.124 46.102 1.00 47.31 154 ASN A CA 1
ATOM 1225 C C . ASN A 1 154 ? -53.579 -12.641 46.158 1.00 47.31 154 ASN A C 1
ATOM 1227 O O . ASN A 1 154 ? -52.942 -12.397 45.138 1.00 47.31 154 ASN A O 1
ATOM 1231 N N . ASP A 1 155 ? -53.099 -12.554 47.395 1.00 52.38 155 ASP A N 1
ATOM 1232 C CA . ASP A 1 155 ? -51.764 -12.860 47.918 1.00 52.38 155 ASP A CA 1
ATOM 1233 C C . ASP A 1 155 ? -50.465 -12.310 47.293 1.00 52.38 155 ASP A C 1
ATOM 1235 O O . ASP A 1 155 ? -49.946 -12.743 46.266 1.00 52.38 155 ASP A O 1
ATOM 1239 N N . TYR A 1 156 ? -49.873 -11.430 48.107 1.00 50.56 156 TYR A N 1
ATOM 1240 C CA . TYR A 1 156 ? -48.449 -11.274 48.405 1.00 50.56 156 TYR A CA 1
ATOM 1241 C C . TYR A 1 156 ? -47.596 -12.534 48.179 1.00 50.56 156 TYR A C 1
ATOM 1243 O O . TYR A 1 156 ? -47.853 -13.578 48.774 1.00 50.56 156 TYR A O 1
ATOM 1251 N N . CYS A 1 157 ? -46.465 -12.374 47.488 1.00 49.84 157 CYS A N 1
ATOM 1252 C CA . CYS A 1 157 ? -45.244 -13.111 47.807 1.00 49.84 157 CYS A CA 1
ATOM 1253 C C . CYS A 1 157 ? -44.012 -12.239 47.554 1.00 49.84 157 CYS A C 1
ATOM 1255 O O . CYS A 1 157 ? -43.680 -11.885 46.423 1.00 49.84 157 CYS A O 1
ATOM 1257 N N . ASP A 1 158 ? -43.349 -11.925 48.664 1.00 48.38 158 ASP A N 1
ATOM 1258 C CA . ASP A 1 158 ? -41.974 -11.465 48.769 1.00 48.38 158 ASP A CA 1
ATOM 1259 C C . ASP A 1 158 ? -41.015 -12.328 47.936 1.00 48.38 158 ASP A C 1
ATOM 1261 O O . ASP A 1 158 ? -40.997 -13.554 48.067 1.00 48.38 158 ASP A O 1
ATOM 1265 N N . LEU A 1 159 ? -40.123 -11.691 47.173 1.00 48.09 159 LEU A N 1
ATOM 1266 C CA . LEU A 1 159 ? -38.862 -12.313 46.772 1.00 48.09 159 LEU A CA 1
ATOM 1267 C C . LEU A 1 159 ? -37.707 -11.600 47.471 1.00 48.09 159 LEU A C 1
ATOM 1269 O O . LEU A 1 159 ? -37.361 -10.459 47.167 1.00 48.09 159 LEU A O 1
ATOM 1273 N N . LYS A 1 160 ? -37.109 -12.321 48.422 1.00 43.25 160 LYS A N 1
ATOM 1274 C CA . LYS A 1 160 ? -35.826 -11.986 49.030 1.00 43.25 160 LYS A CA 1
ATOM 1275 C C . LYS A 1 160 ? -34.695 -12.178 48.024 1.00 43.25 160 LYS A C 1
ATOM 1277 O O . LYS A 1 160 ? -34.616 -13.187 47.330 1.00 43.25 160 LYS A O 1
ATOM 1282 N N . VAL A 1 161 ? -33.813 -11.188 48.039 1.00 41.75 161 VAL A N 1
ATOM 1283 C CA . VAL A 1 161 ? -32.474 -11.170 47.456 1.00 41.75 161 VAL A CA 1
ATOM 1284 C C . VAL A 1 161 ? -31.607 -12.234 48.137 1.00 41.75 161 VAL A C 1
ATOM 1286 O O . VAL A 1 161 ? -31.639 -12.354 49.365 1.00 41.75 161 VAL A O 1
ATOM 1289 N N . ALA A 1 162 ? -30.850 -12.977 47.333 1.00 65.50 162 ALA A N 1
ATOM 1290 C CA . ALA A 1 162 ? -29.692 -13.760 47.753 1.00 65.50 162 ALA A CA 1
ATOM 1291 C C . ALA A 1 162 ? -28.422 -13.071 47.244 1.00 65.50 162 ALA A C 1
ATOM 1293 O O . ALA A 1 162 ? -28.484 -12.514 46.122 1.00 65.50 162 ALA A O 1
#